Protein AF-A0A432QQ25-F1 (afdb_monomer_lite)

Structure (mmCIF, N/CA/C/O backbone):
data_AF-A0A432QQ25-F1
#
_entry.id   AF-A0A432QQ25-F1
#
loop_
_atom_site.group_PDB
_atom_site.id
_atom_site.type_symbol
_atom_site.label_atom_id
_atom_site.label_alt_id
_atom_site.label_comp_id
_atom_site.label_asym_id
_atom_site.label_entity_id
_atom_site.label_seq_id
_atom_site.pdbx_PDB_ins_code
_atom_site.Cartn_x
_atom_site.Cartn_y
_atom_site.Cartn_z
_atom_site.occupancy
_atom_site.B_iso_or_equiv
_atom_site.auth_seq_id
_atom_site.auth_comp_id
_atom_site.auth_asym_id
_atom_site.auth_atom_id
_atom_site.pdbx_PDB_model_num
ATOM 1 N N . MET A 1 1 ? -21.632 -5.058 8.337 1.00 53.75 1 MET A N 1
ATOM 2 C CA . MET A 1 1 ? -20.342 -4.307 8.408 1.00 53.75 1 MET A CA 1
ATOM 3 C C . MET A 1 1 ? -19.338 -5.198 9.138 1.00 53.75 1 MET A C 1
ATOM 5 O O . MET A 1 1 ? -19.762 -6.259 9.560 1.00 53.75 1 MET A O 1
ATOM 9 N N . ALA A 1 2 ? -18.039 -4.886 9.210 1.00 52.00 2 ALA A N 1
ATOM 10 C CA . ALA A 1 2 ? -16.986 -5.829 9.647 1.00 52.00 2 ALA A CA 1
ATOM 11 C C . ALA A 1 2 ? -17.264 -6.623 10.958 1.00 52.00 2 ALA A C 1
ATOM 13 O O . ALA A 1 2 ? -16.735 -7.723 11.119 1.00 52.00 2 ALA A O 1
ATOM 14 N N . ASP A 1 3 ? -18.168 -6.146 11.819 1.00 48.84 3 ASP A N 1
ATOM 15 C CA . ASP A 1 3 ? -18.705 -6.860 12.988 1.00 48.84 3 ASP A CA 1
ATOM 16 C C . ASP A 1 3 ? -19.402 -8.203 12.676 1.00 48.84 3 ASP A C 1
ATOM 18 O O . ASP A 1 3 ? -19.390 -9.115 13.504 1.00 48.84 3 ASP A O 1
ATOM 22 N N . ASP A 1 4 ? -19.964 -8.378 11.475 1.00 57.09 4 ASP A N 1
ATOM 23 C CA . ASP A 1 4 ? -20.720 -9.584 11.092 1.00 57.09 4 ASP A CA 1
ATOM 24 C C . ASP A 1 4 ? -19.818 -10.790 10.754 1.00 57.09 4 ASP A C 1
ATOM 26 O O . ASP A 1 4 ? -20.292 -11.925 10.681 1.00 57.09 4 ASP A O 1
ATOM 30 N N . VAL A 1 5 ? -18.512 -10.571 10.541 1.00 69.31 5 VAL A N 1
ATOM 31 C CA . VAL A 1 5 ? -17.585 -11.573 9.969 1.00 69.31 5 VAL A CA 1
ATOM 32 C C . VAL A 1 5 ? -16.434 -11.997 10.889 1.00 69.31 5 VAL A C 1
ATOM 34 O O . VAL A 1 5 ? -15.586 -12.780 10.468 1.00 69.31 5 VAL A O 1
ATOM 37 N N . ARG A 1 6 ? -16.412 -11.563 12.160 1.00 75.88 6 ARG A N 1
ATOM 38 C CA . ARG A 1 6 ? -15.355 -11.900 13.148 1.00 75.88 6 ARG A CA 1
ATOM 39 C C . ARG A 1 6 ? -13.927 -11.675 12.626 1.00 75.88 6 ARG A C 1
ATOM 41 O O . ARG A 1 6 ? -13.008 -12.402 13.003 1.00 75.88 6 ARG A O 1
ATOM 48 N N . ILE A 1 7 ? -13.737 -10.688 11.755 1.00 77.88 7 ILE A N 1
ATOM 49 C CA . ILE A 1 7 ? -12.402 -10.282 11.326 1.00 77.88 7 ILE A CA 1
ATOM 50 C C . ILE A 1 7 ? -11.875 -9.349 12.418 1.00 77.88 7 ILE A C 1
ATOM 52 O O . ILE A 1 7 ? -12.450 -8.281 12.611 1.00 77.88 7 ILE A O 1
ATOM 56 N N . PRO A 1 8 ? -10.825 -9.737 13.162 1.00 74.44 8 PRO A N 1
ATOM 57 C CA . PRO A 1 8 ? -10.390 -8.968 14.322 1.00 74.44 8 PRO A CA 1
ATOM 58 C C . PRO A 1 8 ? -9.772 -7.626 13.924 1.00 74.44 8 PRO A C 1
ATOM 60 O O . PRO A 1 8 ? -9.714 -6.723 14.752 1.00 74.44 8 PRO A O 1
ATOM 63 N N . ARG A 1 9 ? -9.265 -7.511 12.686 1.00 79.62 9 ARG A N 1
ATOM 64 C CA . ARG A 1 9 ? -8.507 -6.352 12.206 1.00 79.62 9 ARG A CA 1
ATOM 65 C C . ARG A 1 9 ? -8.626 -6.192 10.702 1.00 79.62 9 ARG A C 1
ATOM 67 O O . ARG A 1 9 ? -8.549 -7.174 9.965 1.00 79.62 9 ARG A O 1
ATOM 74 N N . VAL A 1 10 ? -8.739 -4.948 10.265 1.00 84.19 10 VAL A N 1
ATOM 75 C CA . VAL A 1 10 ? -8.685 -4.557 8.859 1.00 84.19 10 VAL A CA 1
ATOM 76 C C . VAL A 1 10 ? -7.589 -3.510 8.737 1.00 84.19 10 VAL A C 1
ATOM 78 O O . VAL A 1 10 ? -7.530 -2.597 9.551 1.00 84.19 10 VAL A O 1
ATOM 81 N N . PHE A 1 11 ? -6.721 -3.672 7.745 1.00 88.75 11 PHE A N 1
ATOM 82 C CA . PHE A 1 11 ? -5.679 -2.709 7.413 1.00 88.75 11 PHE A CA 1
ATOM 83 C C . PHE A 1 11 ? -5.859 -2.263 5.968 1.00 88.75 11 PHE A C 1
ATOM 85 O O . PHE A 1 11 ? -6.310 -3.042 5.122 1.00 88.75 11 PHE A O 1
ATOM 92 N N . PHE A 1 12 ? -5.453 -1.031 5.683 1.00 91.38 12 PHE A N 1
ATOM 93 C CA . PHE A 1 12 ? -5.452 -0.477 4.337 1.00 91.38 12 PHE A CA 1
ATOM 94 C C . PHE A 1 12 ? -4.038 -0.435 3.768 1.00 91.38 12 PHE A C 1
ATOM 96 O O . PHE A 1 12 ? -3.076 -0.159 4.479 1.00 91.38 12 PHE A O 1
ATOM 103 N N . VAL A 1 13 ? -3.919 -0.691 2.468 1.00 92.88 13 VAL A N 1
ATOM 104 C CA . VAL A 1 13 ? -2.666 -0.580 1.716 1.00 92.88 13 VAL A CA 1
ATOM 105 C C . VAL A 1 13 ? -2.921 0.345 0.537 1.00 92.88 13 VAL A C 1
ATOM 107 O O . VAL A 1 13 ? -3.824 0.089 -0.262 1.00 92.88 13 VAL A O 1
ATOM 110 N N . GLY A 1 14 ? -2.137 1.416 0.428 1.00 91.56 14 GLY A N 1
ATOM 111 C CA . GLY A 1 14 ? -2.170 2.298 -0.731 1.00 91.56 14 GLY A CA 1
ATOM 112 C C . GLY A 1 14 ? -1.452 1.621 -1.889 1.00 91.56 14 GLY A C 1
ATOM 113 O O . GLY A 1 14 ? -0.305 1.212 -1.744 1.00 91.56 14 GLY A O 1
ATOM 114 N N . ASN A 1 15 ? -2.113 1.461 -3.030 1.00 91.00 15 ASN A N 1
ATOM 115 C CA . ASN A 1 15 ? -1.535 0.802 -4.198 1.00 91.00 15 ASN A CA 1
ATOM 116 C C . ASN A 1 15 ? -1.559 1.740 -5.401 1.00 91.00 15 ASN A C 1
ATOM 118 O O . ASN A 1 15 ? -2.491 2.526 -5.537 1.00 91.00 15 ASN A O 1
ATOM 122 N N . GLN A 1 16 ? -0.578 1.588 -6.293 1.00 89.44 16 GLN A N 1
ATOM 123 C CA . GLN A 1 16 ? -0.410 2.409 -7.496 1.00 89.44 16 GLN A CA 1
ATOM 124 C C . GLN A 1 16 ? -0.210 3.899 -7.194 1.00 89.44 16 GLN A C 1
ATOM 126 O O . GLN A 1 16 ? -0.722 4.742 -7.917 1.00 89.44 16 GLN A O 1
ATOM 13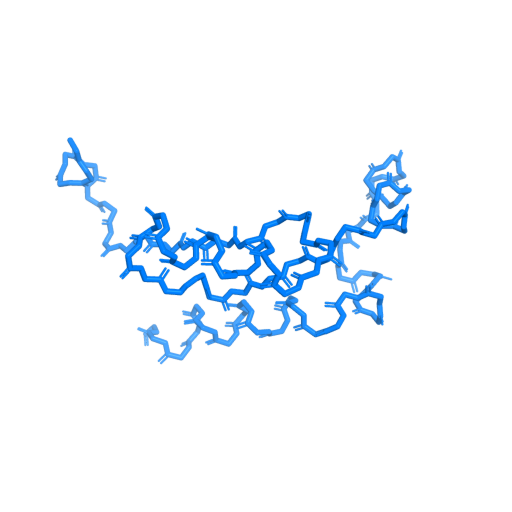1 N N . ILE A 1 17 ? 0.566 4.203 -6.157 1.00 91.88 17 ILE A N 1
ATOM 132 C CA . ILE A 1 17 ? 0.867 5.578 -5.753 1.00 91.88 17 ILE A CA 1
ATOM 133 C C . ILE A 1 17 ? 1.840 6.208 -6.747 1.00 91.88 17 ILE A C 1
ATOM 135 O O . ILE A 1 17 ? 2.931 5.672 -6.962 1.00 91.88 17 ILE A O 1
ATOM 139 N N . GLU A 1 18 ? 1.455 7.319 -7.361 1.00 90.62 18 GLU A N 1
ATOM 140 C CA . GLU A 1 18 ? 2.304 8.064 -8.292 1.00 90.62 18 GLU A CA 1
ATOM 141 C C . GLU A 1 18 ? 3.105 9.153 -7.575 1.00 90.62 18 GLU A C 1
ATOM 143 O O . GLU A 1 18 ? 4.289 9.332 -7.868 1.00 90.62 18 GLU A O 1
ATOM 148 N N . ASP A 1 19 ? 2.494 9.832 -6.602 1.00 90.94 19 ASP A N 1
ATOM 149 C CA . ASP A 1 19 ? 3.104 10.950 -5.883 1.00 90.94 19 ASP A CA 1
ATOM 150 C C . ASP A 1 19 ? 2.554 11.144 -4.449 1.00 90.94 19 ASP A C 1
ATOM 152 O O . ASP A 1 19 ? 1.904 10.274 -3.868 1.00 90.94 19 ASP A O 1
ATOM 156 N N . GLU A 1 20 ? 2.901 12.275 -3.829 1.00 91.25 20 GLU A N 1
ATOM 157 C CA . GLU A 1 20 ? 2.472 12.640 -2.473 1.00 91.25 20 GLU A CA 1
ATOM 158 C C . GLU A 1 20 ? 1.005 13.106 -2.412 1.00 91.25 20 GLU A C 1
ATOM 160 O O . GLU A 1 20 ? 0.364 13.001 -1.360 1.00 91.25 20 GLU A O 1
ATOM 165 N N . GLU A 1 21 ? 0.445 13.597 -3.524 1.00 94.31 21 GLU A N 1
ATOM 166 C CA . GLU A 1 21 ? -0.968 13.981 -3.585 1.00 94.31 21 GLU A CA 1
ATOM 167 C C . GLU A 1 21 ? -1.849 12.733 -3.459 1.00 94.31 21 GLU A C 1
ATOM 169 O O . GLU A 1 21 ? -2.800 12.738 -2.675 1.00 94.31 21 GLU A O 1
ATOM 174 N N . ASP A 1 22 ? -1.466 11.630 -4.110 1.00 93.31 22 ASP A N 1
ATOM 175 C CA . ASP A 1 22 ? -2.132 10.328 -3.965 1.00 93.31 22 ASP A CA 1
ATOM 176 C C . ASP A 1 22 ? -2.121 9.822 -2.514 1.00 93.31 22 ASP A C 1
ATOM 178 O O . ASP A 1 22 ? -3.126 9.306 -2.010 1.00 93.31 22 ASP A O 1
ATOM 182 N N . ARG A 1 23 ? -0.988 9.975 -1.813 1.00 93.00 23 ARG A N 1
ATOM 183 C CA . ARG A 1 23 ? -0.868 9.581 -0.397 1.00 93.00 23 ARG A CA 1
ATOM 184 C C . ARG A 1 23 ? -1.819 10.393 0.470 1.00 93.00 23 ARG A C 1
ATOM 186 O O . ARG A 1 23 ? -2.559 9.818 1.268 1.00 93.00 23 ARG A O 1
ATOM 193 N N . THR A 1 24 ? -1.825 11.710 0.277 1.00 93.56 24 THR A N 1
ATOM 194 C CA . THR A 1 24 ? -2.679 12.640 1.025 1.00 93.56 24 THR A CA 1
ATOM 195 C C . THR A 1 24 ? -4.156 12.334 0.781 1.00 93.56 24 THR A C 1
ATOM 197 O O . THR A 1 24 ? -4.923 12.197 1.732 1.00 93.56 24 THR A O 1
ATOM 200 N N . PHE A 1 25 ? -4.540 12.118 -0.480 1.00 94.06 25 PHE A N 1
ATOM 201 C CA . PHE A 1 25 ? -5.900 11.746 -0.858 1.00 94.06 25 PHE A CA 1
ATOM 202 C C . PHE A 1 25 ? -6.380 10.475 -0.143 1.00 94.06 25 PHE A C 1
ATOM 204 O O . PHE A 1 25 ? -7.499 10.442 0.374 1.00 94.06 25 PHE A O 1
ATOM 211 N N . LEU A 1 26 ? -5.547 9.430 -0.087 1.00 92.69 26 LEU A N 1
ATOM 212 C CA . LEU A 1 26 ? -5.911 8.174 0.570 1.00 92.69 26 LEU A CA 1
ATOM 213 C C . LEU A 1 26 ? -6.070 8.329 2.082 1.00 92.69 26 LEU A C 1
ATOM 215 O O . LEU A 1 26 ? -7.024 7.792 2.641 1.00 92.69 26 LEU A O 1
ATOM 219 N N . ILE A 1 27 ? -5.164 9.061 2.732 1.00 93.25 27 ILE A N 1
ATOM 220 C CA . ILE A 1 27 ? -5.230 9.316 4.177 1.00 93.25 27 ILE A CA 1
ATOM 221 C C . ILE A 1 27 ? -6.527 10.063 4.518 1.00 93.25 27 ILE A C 1
ATOM 223 O O . ILE A 1 27 ? -7.249 9.655 5.429 1.00 93.25 27 ILE A O 1
ATOM 227 N N . ASP A 1 28 ? -6.865 11.100 3.750 1.00 93.25 28 ASP A N 1
ATOM 228 C CA . ASP A 1 28 ? -8.072 11.900 3.970 1.00 93.25 28 ASP A CA 1
ATOM 229 C C . ASP A 1 28 ? -9.358 11.100 3.712 1.00 93.25 28 ASP A C 1
ATOM 231 O O . ASP A 1 28 ? -10.328 11.214 4.463 1.00 93.25 28 ASP A O 1
ATOM 235 N N . ALA A 1 29 ? -9.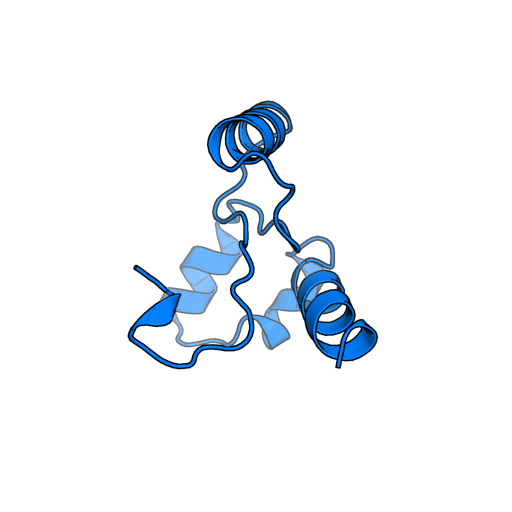377 10.266 2.667 1.00 91.81 29 ALA A N 1
ATOM 236 C CA . ALA A 1 29 ? -10.546 9.467 2.304 1.00 91.81 29 ALA A CA 1
ATOM 237 C C . ALA A 1 29 ? -10.813 8.308 3.279 1.00 91.81 29 ALA A C 1
ATOM 239 O O . ALA A 1 29 ? -11.972 7.967 3.524 1.00 91.81 29 ALA A O 1
ATOM 240 N N . LEU A 1 30 ? -9.756 7.691 3.814 1.00 89.44 30 LEU A N 1
ATOM 241 C CA . LEU A 1 30 ? -9.854 6.579 4.762 1.00 89.44 30 LEU A CA 1
ATOM 242 C C . LEU A 1 30 ? -10.046 7.062 6.206 1.00 89.44 30 LEU A C 1
ATOM 244 O O . LEU A 1 30 ? -10.596 6.328 7.024 1.00 89.44 30 LEU A O 1
ATOM 248 N N . GLY A 1 31 ? -9.610 8.286 6.523 1.00 90.62 31 GLY A N 1
ATOM 249 C CA . GLY A 1 31 ? -9.579 8.815 7.890 1.00 90.62 31 GLY A CA 1
ATOM 250 C C . GLY A 1 31 ? -8.461 8.221 8.755 1.00 90.62 31 GLY A C 1
ATOM 251 O O . GLY A 1 31 ? -8.331 8.580 9.925 1.00 90.62 31 GLY A O 1
ATOM 252 N N . GLU A 1 32 ? -7.647 7.334 8.184 1.00 89.62 32 GLU A N 1
ATOM 253 C CA . GLU A 1 32 ? -6.469 6.727 8.792 1.00 89.62 32 GLU A CA 1
ATOM 254 C C . GLU A 1 32 ? -5.406 6.439 7.719 1.00 89.62 32 GLU A C 1
ATOM 256 O O . GLU A 1 32 ? -5.747 6.216 6.551 1.00 89.62 32 GLU A O 1
ATOM 261 N N . PRO A 1 33 ? -4.110 6.449 8.072 1.00 87.50 33 PRO A N 1
ATOM 262 C CA . PRO A 1 33 ? -3.062 6.176 7.105 1.00 87.50 33 PRO A CA 1
ATOM 263 C C . PRO A 1 33 ? -2.988 4.681 6.751 1.00 87.50 33 PRO A C 1
ATOM 265 O O . PRO A 1 33 ? -2.963 3.838 7.651 1.00 87.50 33 PRO A O 1
ATOM 268 N N . PRO A 1 34 ? -2.876 4.327 5.455 1.00 92.62 34 PRO A N 1
ATOM 269 C CA . PRO A 1 34 ? -2.482 2.987 5.039 1.00 92.62 34 PRO A CA 1
ATOM 270 C C . PRO A 1 34 ? -1.179 2.527 5.702 1.00 92.62 34 PRO A C 1
ATOM 272 O O . PRO A 1 34 ? -0.248 3.311 5.879 1.00 92.62 34 PRO A O 1
ATOM 275 N N . VAL A 1 35 ? -1.078 1.231 6.003 1.00 93.25 35 VAL A N 1
ATOM 276 C CA . VAL A 1 35 ? 0.103 0.650 6.670 1.00 93.25 35 VAL A CA 1
ATOM 277 C C . VAL A 1 35 ? 1.326 0.534 5.758 1.00 93.25 35 VAL A C 1
ATOM 279 O O . VAL A 1 35 ? 2.434 0.308 6.234 1.00 93.25 35 VAL A O 1
ATOM 282 N N . ALA A 1 36 ? 1.119 0.650 4.446 1.00 92.19 36 ALA A N 1
ATOM 283 C CA . ALA A 1 36 ? 2.165 0.682 3.435 1.00 92.19 36 ALA A CA 1
ATOM 284 C C . ALA A 1 36 ? 1.634 1.314 2.142 1.00 92.19 36 ALA A C 1
ATOM 286 O O . ALA A 1 36 ? 0.433 1.247 1.850 1.00 92.19 36 ALA A O 1
ATOM 287 N N . PHE A 1 37 ? 2.550 1.862 1.343 1.00 91.31 37 PHE A N 1
ATOM 288 C CA . PHE A 1 37 ? 2.261 2.466 0.045 1.00 91.31 37 PHE A CA 1
ATOM 289 C C . PHE A 1 37 ? 3.107 1.815 -1.050 1.00 91.31 37 PHE A C 1
ATOM 291 O O . PHE A 1 37 ? 4.331 1.864 -1.006 1.00 91.31 37 PHE A O 1
ATOM 298 N N . PHE A 1 38 ? 2.461 1.221 -2.049 1.00 90.69 38 PHE A N 1
ATOM 299 C CA . PHE A 1 38 ? 3.123 0.606 -3.195 1.00 90.69 38 PHE A CA 1
ATOM 300 C C . PHE A 1 38 ? 3.131 1.576 -4.380 1.00 90.69 38 PHE A C 1
ATOM 302 O O . PHE A 1 38 ? 2.055 2.010 -4.810 1.00 90.69 38 PHE A O 1
ATOM 309 N N . PRO A 1 39 ? 4.307 1.892 -4.948 1.00 88.12 39 PRO A N 1
ATOM 310 C CA . PRO A 1 39 ? 4.397 2.850 -6.038 1.00 88.12 39 PRO A CA 1
ATOM 311 C C . PRO A 1 39 ? 3.782 2.291 -7.324 1.00 88.12 39 PRO A C 1
ATOM 313 O O . PRO A 1 39 ? 3.807 1.080 -7.578 1.00 88.12 39 PRO A O 1
ATOM 316 N N . ASN A 1 40 ? 3.290 3.171 -8.195 1.00 84.88 40 ASN A N 1
ATOM 317 C CA . ASN A 1 40 ? 2.924 2.806 -9.560 1.00 84.88 40 ASN A CA 1
ATOM 318 C C . ASN A 1 40 ? 4.191 2.521 -10.379 1.00 84.88 40 ASN A C 1
ATOM 320 O O . ASN A 1 40 ? 4.718 3.361 -11.106 1.00 84.88 40 ASN A O 1
ATOM 324 N N . SER A 1 41 ? 4.702 1.299 -10.262 1.00 79.69 41 SER A N 1
ATOM 325 C CA . SER A 1 41 ? 5.915 0.882 -10.952 1.00 79.69 41 SER A CA 1
ATOM 326 C C . SER A 1 41 ? 5.590 0.031 -12.176 1.00 79.69 41 SER A C 1
ATOM 328 O O . SER A 1 41 ? 4.958 -1.028 -12.104 1.00 79.69 41 SER A O 1
ATOM 330 N N . SER A 1 42 ? 6.102 0.453 -13.336 1.00 76.88 42 SER A N 1
ATOM 331 C CA . SER A 1 42 ? 6.032 -0.349 -14.565 1.00 76.88 42 SER A CA 1
ATOM 332 C C . SER A 1 42 ? 6.724 -1.714 -14.418 1.00 76.88 42 SER A C 1
ATOM 334 O O . SER A 1 42 ? 6.376 -2.663 -15.124 1.00 76.88 42 SER A O 1
ATOM 336 N N . THR A 1 43 ? 7.664 -1.834 -13.475 1.00 73.06 43 THR A N 1
ATOM 337 C CA . THR A 1 43 ? 8.335 -3.088 -13.119 1.00 73.06 43 THR A CA 1
ATOM 338 C C . THR A 1 43 ? 7.384 -4.050 -12.407 1.00 73.06 43 THR A C 1
ATOM 340 O O . THR A 1 43 ? 7.392 -5.232 -12.746 1.00 73.06 43 THR A O 1
ATOM 343 N N . ILE A 1 44 ? 6.494 -3.561 -11.530 1.00 73.38 44 ILE A N 1
A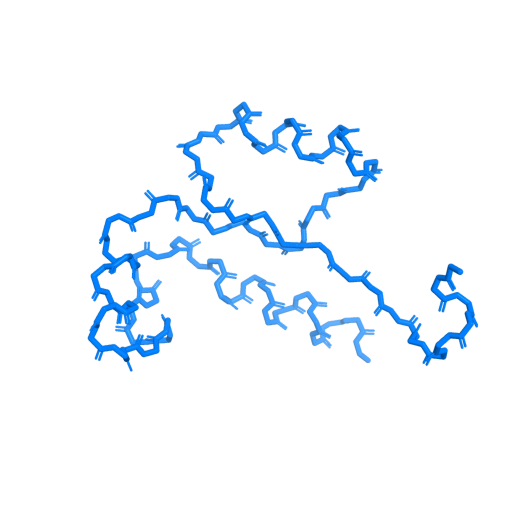TOM 344 C CA . ILE A 1 44 ? 5.440 -4.380 -10.898 1.00 73.38 44 ILE A CA 1
ATOM 345 C C . ILE A 1 44 ? 4.514 -4.956 -11.965 1.00 73.38 44 ILE A C 1
ATOM 347 O O . ILE A 1 44 ? 4.318 -6.166 -12.027 1.00 73.38 44 ILE A O 1
ATOM 351 N N . ARG A 1 45 ? 4.024 -4.115 -12.886 1.00 73.81 45 ARG A N 1
ATOM 352 C CA . ARG A 1 45 ? 3.135 -4.567 -13.973 1.00 73.81 45 ARG A CA 1
ATOM 353 C C . ARG A 1 45 ? 3.793 -5.620 -14.869 1.00 73.81 45 ARG A C 1
ATOM 355 O O . ARG A 1 45 ? 3.120 -6.507 -15.390 1.00 73.81 45 ARG A O 1
ATOM 362 N N . LYS A 1 46 ? 5.110 -5.528 -15.090 1.00 76.06 46 LYS A N 1
ATOM 363 C CA . LYS A 1 46 ? 5.868 -6.548 -15.834 1.00 76.06 46 LYS A CA 1
ATOM 364 C C . LYS A 1 46 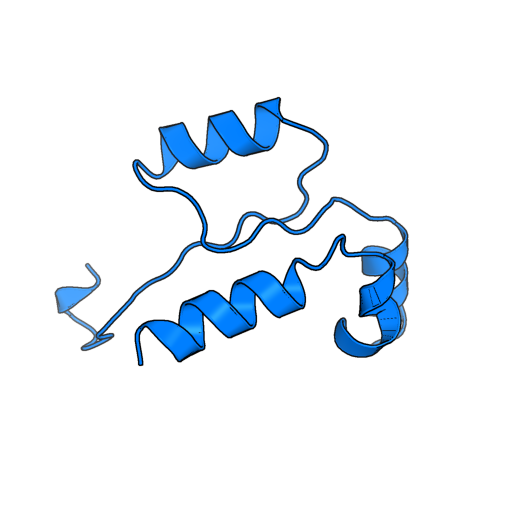? 6.009 -7.842 -15.031 1.00 76.06 46 LYS A C 1
ATOM 366 O O . LYS A 1 46 ? 5.799 -8.904 -15.610 1.00 76.06 46 LYS A O 1
ATOM 371 N N . ALA A 1 47 ? 6.312 -7.747 -13.737 1.00 74.25 47 ALA A N 1
ATOM 372 C CA . ALA A 1 47 ? 6.438 -8.892 -12.838 1.00 74.25 47 ALA A CA 1
ATOM 373 C C . ALA A 1 47 ? 5.117 -9.665 -12.687 1.00 74.25 47 ALA A C 1
ATOM 375 O O . ALA A 1 47 ? 5.115 -10.891 -12.760 1.00 74.25 47 ALA A O 1
ATOM 376 N N . GLU A 1 48 ? 3.982 -8.969 -12.581 1.00 74.69 48 GLU A N 1
ATOM 377 C CA . GLU A 1 48 ? 2.655 -9.597 -12.578 1.00 74.69 48 GLU A CA 1
ATOM 378 C C . GLU A 1 48 ? 2.411 -10.408 -13.856 1.00 74.69 48 GLU A C 1
ATOM 380 O O . GLU A 1 48 ? 1.984 -11.562 -13.798 1.00 74.69 48 GLU A O 1
ATOM 385 N N . ARG A 1 49 ? 2.753 -9.845 -15.026 1.00 78.12 49 ARG A N 1
ATOM 386 C CA . ARG A 1 49 ? 2.611 -10.536 -16.320 1.00 78.12 49 ARG A CA 1
ATOM 387 C C . ARG A 1 49 ? 3.511 -11.764 -16.448 1.00 78.12 49 ARG A C 1
ATOM 389 O O . ARG A 1 49 ? 3.183 -12.655 -17.226 1.00 78.12 49 ARG A O 1
ATOM 396 N N . SER A 1 50 ? 4.619 -11.818 -15.714 1.00 76.19 50 SER A N 1
ATOM 397 C CA . SER A 1 50 ? 5.524 -12.969 -15.662 1.00 76.19 50 SER A CA 1
ATOM 398 C C . SER A 1 50 ? 5.283 -13.892 -14.462 1.00 76.19 50 SER A C 1
ATOM 400 O O . SER A 1 50 ? 6.091 -14.791 -14.236 1.00 76.19 50 SER A O 1
ATOM 402 N N . ALA A 1 51 ? 4.197 -13.689 -13.698 1.00 76.19 51 ALA A N 1
ATOM 403 C CA . ALA A 1 51 ? 3.894 -14.407 -12.454 1.00 76.19 51 ALA A CA 1
ATOM 404 C C . ALA A 1 51 ? 5.058 -14.396 -11.441 1.00 76.19 51 ALA A C 1
ATOM 406 O O . ALA A 1 51 ? 5.244 -15.326 -10.654 1.00 76.19 51 ALA A O 1
ATOM 407 N N . THR A 1 52 ? 5.871 -13.341 -11.476 1.00 73.94 52 THR A N 1
ATOM 408 C CA . THR A 1 52 ? 7.017 -13.167 -10.592 1.00 73.94 52 THR A CA 1
ATOM 409 C C . THR A 1 52 ? 6.550 -12.506 -9.295 1.00 73.94 52 THR A C 1
ATOM 411 O O . THR A 1 52 ? 5.906 -11.457 -9.350 1.00 73.94 52 THR A O 1
ATOM 414 N N . PRO A 1 53 ? 6.853 -13.087 -8.121 1.00 74.38 53 PRO A N 1
ATOM 415 C CA . PRO A 1 53 ? 6.421 -12.525 -6.853 1.00 74.38 53 PRO A CA 1
ATOM 416 C C . PRO A 1 53 ? 7.097 -11.180 -6.580 1.00 74.38 53 PRO A C 1
ATOM 418 O O . PRO A 1 53 ? 8.262 -10.958 -6.906 1.00 74.38 53 PRO A O 1
ATOM 421 N N . VAL A 1 54 ? 6.360 -10.311 -5.895 1.00 65.88 54 VAL A N 1
ATOM 422 C CA . VAL A 1 54 ? 6.773 -8.963 -5.479 1.00 65.88 54 VAL A CA 1
ATOM 423 C C . VAL A 1 54 ? 8.062 -8.989 -4.636 1.00 65.88 54 VAL 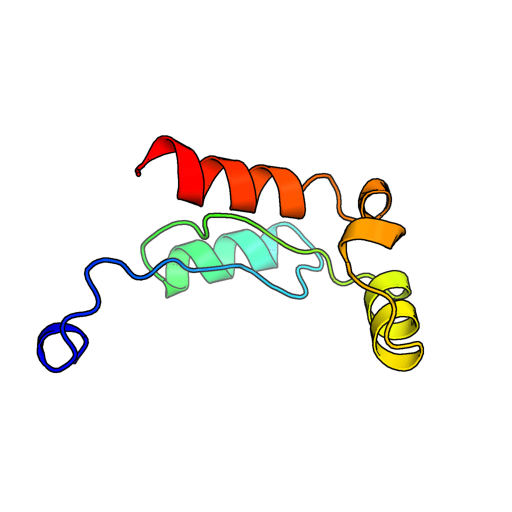A C 1
ATOM 425 O O . VAL A 1 54 ? 8.886 -8.083 -4.718 1.00 65.88 54 VAL A O 1
ATOM 428 N N . THR A 1 55 ? 8.306 -10.077 -3.902 1.00 65.69 55 THR A N 1
ATOM 429 C CA . THR A 1 55 ? 9.542 -10.304 -3.134 1.00 65.69 55 THR A CA 1
ATOM 430 C C . THR A 1 55 ? 10.797 -10.423 -4.001 1.00 65.69 55 THR A C 1
ATOM 432 O O . THR A 1 55 ? 11.887 -10.133 -3.520 1.00 65.69 55 THR A O 1
ATOM 435 N N . ALA A 1 56 ? 10.669 -10.805 -5.274 1.00 69.19 56 ALA A N 1
ATOM 436 C CA . ALA A 1 56 ? 11.789 -10.895 -6.212 1.00 69.19 56 ALA A CA 1
ATOM 437 C C . ALA A 1 56 ? 12.113 -9.556 -6.902 1.00 69.19 56 ALA A C 1
ATOM 439 O O . ALA A 1 56 ? 13.116 -9.461 -7.604 1.00 69.19 56 ALA A O 1
ATOM 440 N N . ILE A 1 57 ? 11.278 -8.529 -6.708 1.00 68.12 57 ILE A N 1
ATOM 441 C CA . ILE A 1 57 ? 11.478 -7.166 -7.225 1.00 68.12 57 ILE A CA 1
ATOM 442 C C . ILE A 1 57 ? 11.509 -6.122 -6.096 1.00 68.12 57 ILE A C 1
ATOM 444 O O . ILE A 1 57 ? 11.294 -4.936 -6.351 1.00 68.12 57 ILE A O 1
ATOM 448 N N . ALA A 1 58 ? 11.770 -6.562 -4.859 1.00 63.50 58 ALA A N 1
ATOM 449 C CA . ALA A 1 58 ? 11.695 -5.755 -3.639 1.00 63.50 58 ALA A CA 1
ATOM 450 C C . ALA A 1 58 ? 12.503 -4.447 -3.712 1.00 63.50 58 ALA A C 1
ATOM 452 O O . ALA A 1 58 ? 12.031 -3.416 -3.237 1.00 63.50 58 ALA A O 1
ATOM 453 N N . ASP A 1 59 ? 13.649 -4.464 -4.399 1.00 65.00 59 ASP A N 1
ATOM 454 C CA . ASP A 1 59 ? 14.512 -3.290 -4.591 1.00 65.00 59 ASP A CA 1
ATOM 455 C C . ASP A 1 59 ? 13.821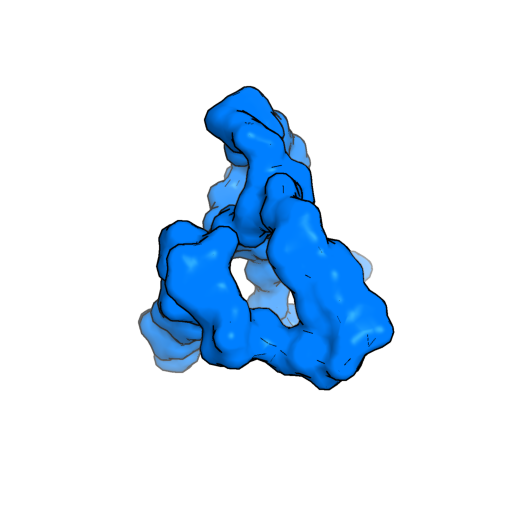 -2.143 -5.355 1.00 65.00 59 ASP A C 1
ATOM 457 O O . ASP A 1 59 ? 14.238 -0.993 -5.266 1.00 65.00 59 ASP A O 1
ATOM 461 N N . THR A 1 60 ? 12.748 -2.433 -6.101 1.00 67.19 60 THR A N 1
ATOM 462 C CA . THR A 1 60 ? 11.988 -1.443 -6.892 1.00 67.19 60 THR A CA 1
ATOM 463 C C . THR A 1 60 ? 10.731 -0.921 -6.198 1.00 67.19 60 THR A C 1
ATOM 465 O O . THR A 1 60 ? 9.951 -0.195 -6.811 1.00 67.19 60 THR A O 1
ATOM 468 N N . LEU A 1 61 ? 10.515 -1.316 -4.942 1.00 69.06 61 LEU A N 1
ATOM 469 C CA . LEU A 1 61 ? 9.288 -1.055 -4.187 1.00 69.06 61 LEU A CA 1
ATOM 470 C C . LEU A 1 61 ? 9.495 -0.127 -2.998 1.00 69.06 61 LEU A C 1
ATOM 472 O O . LEU A 1 61 ? 8.639 -0.088 -2.122 1.00 69.06 61 LEU A O 1
ATOM 476 N N . GLU A 1 62 ? 10.632 0.565 -2.936 1.00 76.06 62 GLU A N 1
ATOM 477 C CA . GLU A 1 62 ? 10.904 1.572 -1.900 1.00 76.06 62 GLU A CA 1
ATOM 478 C C . GLU A 1 62 ? 10.678 1.044 -0.468 1.00 76.06 62 GLU A C 1
ATOM 480 O O . GLU A 1 62 ? 10.241 1.771 0.411 1.00 76.06 62 GLU A O 1
ATOM 485 N N . ASN A 1 63 ? 10.976 -0.240 -0.225 1.00 79.00 63 ASN A N 1
ATOM 486 C CA . ASN A 1 63 ? 10.741 -0.956 1.038 1.00 79.00 63 ASN A CA 1
ATOM 487 C C . ASN A 1 63 ? 9.271 -1.179 1.452 1.00 79.00 63 ASN A C 1
ATOM 489 O O . ASN A 1 63 ? 9.045 -1.762 2.514 1.00 79.00 63 ASN A O 1
ATOM 493 N N . ALA A 1 64 ? 8.280 -0.858 0.617 1.00 83.62 64 ALA A N 1
ATOM 494 C CA . ALA A 1 64 ? 6.858 -1.053 0.926 1.00 83.62 64 ALA A CA 1
ATOM 495 C C . ALA A 1 64 ? 6.485 -2.474 1.420 1.00 83.62 64 ALA A C 1
ATOM 497 O O . ALA A 1 64 ? 5.720 -2.592 2.380 1.00 83.62 64 ALA A O 1
ATOM 498 N N . PRO A 1 65 ? 7.038 -3.582 0.868 1.00 84.69 65 PRO A N 1
ATOM 499 C CA . PRO A 1 65 ? 6.775 -4.919 1.406 1.00 84.69 65 PRO A CA 1
ATOM 500 C C . PRO A 1 65 ? 7.282 -5.116 2.841 1.00 84.69 65 PRO A C 1
ATOM 502 O O . PRO A 1 65 ? 6.666 -5.848 3.614 1.00 84.69 65 PRO A O 1
ATOM 505 N N . ALA A 1 66 ? 8.408 -4.492 3.193 1.00 84.62 66 ALA A N 1
ATOM 506 C CA . ALA A 1 66 ? 8.983 -4.586 4.530 1.00 84.62 66 ALA A CA 1
ATOM 507 C C . ALA A 1 66 ? 8.177 -3.757 5.539 1.00 84.62 66 ALA A C 1
ATOM 509 O O . ALA A 1 66 ? 7.941 -4.227 6.650 1.00 84.62 66 ALA A O 1
ATOM 510 N N . GLU A 1 67 ? 7.708 -2.571 5.141 1.00 86.00 67 GLU A N 1
ATOM 511 C CA . GLU A 1 67 ? 6.812 -1.735 5.953 1.00 86.00 67 GLU A CA 1
ATOM 512 C C . GLU A 1 67 ? 5.494 -2.454 6.252 1.00 86.00 67 GLU A C 1
ATOM 514 O O . GLU A 1 67 ? 5.096 -2.552 7.413 1.00 86.00 67 GLU A O 1
ATOM 519 N N . LEU A 1 68 ? 4.888 -3.069 5.230 1.00 87.06 68 LEU A N 1
ATOM 520 C CA . LEU A 1 68 ? 3.680 -3.877 5.392 1.00 87.06 68 LEU A CA 1
ATOM 521 C C . LEU A 1 68 ? 3.902 -5.033 6.375 1.00 87.06 68 LEU A C 1
ATOM 523 O O . LEU A 1 68 ? 3.095 -5.251 7.278 1.00 87.06 68 LEU A O 1
ATOM 527 N N . LEU A 1 69 ? 4.999 -5.780 6.211 1.00 86.94 69 LEU A N 1
ATOM 528 C CA . LEU A 1 69 ? 5.308 -6.915 7.078 1.00 86.94 69 LEU A CA 1
ATOM 529 C C . LEU A 1 69 ? 5.511 -6.470 8.531 1.00 86.94 69 LEU A C 1
ATOM 531 O O . LEU A 1 69 ? 5.010 -7.120 9.446 1.00 86.94 69 LEU A O 1
ATOM 535 N N . LYS A 1 70 ? 6.216 -5.353 8.737 1.00 86.62 70 LYS A N 1
ATOM 536 C CA . LYS A 1 70 ? 6.444 -4.767 10.058 1.00 86.62 70 LYS A CA 1
ATOM 537 C C . LYS A 1 70 ? 5.125 -4.382 10.726 1.00 86.62 70 LYS A C 1
ATOM 539 O O . LYS A 1 70 ? 4.898 -4.798 11.855 1.00 86.62 70 LYS A O 1
ATOM 544 N N . ALA A 1 71 ? 4.248 -3.664 10.026 1.00 83.62 71 ALA A N 1
ATOM 545 C CA . ALA A 1 71 ? 2.965 -3.225 10.574 1.00 83.62 71 ALA A CA 1
ATOM 546 C C . ALA A 1 71 ? 2.071 -4.403 10.991 1.00 83.62 71 ALA A C 1
ATOM 548 O O . ALA A 1 71 ? 1.446 -4.375 12.048 1.00 83.62 71 ALA A O 1
ATOM 549 N N . VAL A 1 72 ? 2.052 -5.478 10.196 1.00 83.75 72 VAL A N 1
ATOM 550 C CA . VAL A 1 72 ? 1.254 -6.670 10.518 1.00 83.75 72 VAL A CA 1
ATOM 551 C C . VAL A 1 72 ? 1.852 -7.454 11.696 1.00 83.75 72 VAL A C 1
ATOM 553 O O . VAL A 1 72 ? 1.100 -7.969 12.522 1.00 83.75 72 VAL A O 1
ATOM 556 N N . LEU A 1 73 ? 3.183 -7.546 11.802 1.00 82.88 73 LEU A N 1
ATOM 557 C CA . LEU A 1 73 ? 3.861 -8.315 12.854 1.00 82.88 73 LEU A CA 1
ATOM 558 C C . LEU A 1 73 ? 3.994 -7.574 14.192 1.00 82.88 73 LEU A C 1
ATOM 560 O O . LEU A 1 73 ? 3.883 -8.215 15.230 1.00 82.88 73 LEU A O 1
ATOM 564 N N . GLU A 1 74 ? 4.254 -6.263 14.200 1.00 73.44 74 GLU A N 1
ATOM 565 C CA . GLU A 1 74 ? 4.475 -5.497 15.442 1.00 73.44 74 GLU A CA 1
ATOM 566 C C . GLU A 1 74 ? 3.201 -5.279 16.254 1.00 73.44 74 GLU A C 1
ATOM 568 O O . GLU A 1 74 ? 3.276 -5.050 17.459 1.00 73.44 74 GLU A O 1
ATOM 573 N N . GLU A 1 75 ? 2.035 -5.388 15.624 1.00 58.97 75 GLU A N 1
ATOM 574 C CA . GLU A 1 75 ? 0.774 -5.330 16.347 1.00 58.97 75 GLU A CA 1
ATOM 575 C C . GLU A 1 75 ? 0.203 -6.719 16.700 1.00 58.97 75 GLU A C 1
ATOM 577 O O . GLU A 1 75 ? -0.875 -6.772 17.294 1.00 58.97 75 GLU A O 1
ATOM 582 N N . SER A 1 76 ? 0.880 -7.823 16.336 1.00 53.47 76 SER A N 1
ATOM 583 C CA . SER A 1 76 ? 0.451 -9.219 16.583 1.00 53.47 76 SER A CA 1
ATOM 584 C C . SER A 1 76 ? 0.570 -9.675 18.039 1.00 53.47 76 SER A C 1
ATOM 586 O O . SER A 1 76 ? 1.543 -9.289 18.721 1.00 53.47 76 SER A O 1
#

Foldseek 3Di:
DVVVPPPVDDADEAEQAADVVSQVVVCVVVVHGGQFYFHNDPVVVVCVVVVHDCVVVCVVGPNRVVSNVCVVPVVD

pLDDT: mean 80.49, std 11.66, range [48.84, 94.31]

Secondary structure (DSSP, 8-state):
-GGGGT------EEEEE-SHHHHHHHHHHHSS--SEEEE--HHHHHHHHTT--GGGGGGGTTTHHHHHHHHHHHT-

Radius of gyration: 14.12 Å; chains: 1; bounding box: 35×28×33 Å

Sequence (76 aa):
MADDVRIPRVFFVGNQIEDEEDRTFLIDALGEPPVAFFPNSSTIRKAERSATPVTAIADTLENAPAELLKAVLEES